Protein AF-A0A4D6T013-F1 (afdb_monomer)

Nearest PDB structures (foldseek):
  8sjc-assembly1_D  TM=8.122E-01  e=5.690E-02  Homo sapiens
  2egd-assembly1_A  TM=7.914E-01  e=1.512E-01  Homo sapiens
  1igv-assembly1_A  TM=7.091E-01  e=9.946E-02  Bos taurus
  2h2k-assembly1_A  TM=7.952E-01  e=2.834E-01  Homo sapiens
  3m0w-assembly2_B  TM=7.584E-01  e=3.039E-01  Homo sapiens

Organism: Coffea canephora (NCBI:txid49390)

Secondary structure (DSSP, 8-state):
--SB-HHHHHHHHHHTTSS-TT----HHHHHHHH-SS-SSSB-HHHHHHHHHHHGGG--

pLDDT: mean 74.15, std 12.38, range [36.53, 88.38]

Structure (mmCIF, N/CA/C/O backbone):
data_AF-A0A4D6T013-F1
#
_entry.id   AF-A0A4D6T013-F1
#
loop_
_atom_site.group_PDB
_atom_site.id
_atom_site.type_symbol
_atom_site.label_atom_id
_atom_site.label_alt_id
_atom_site.label_comp_id
_atom_site.label_asym_id
_atom_site.label_entity_id
_atom_site.label_seq_id
_atom_site.pdbx_PDB_ins_code
_atom_site.Cartn_x
_atom_site.Cartn_y
_atom_site.Cartn_z
_atom_site.occupancy
_atom_site.B_iso_or_equiv
_atom_site.auth_seq_id
_atom_site.auth_comp_id
_atom_site.auth_asym_id
_atom_site.auth_atom_id
_atom_site.pdbx_PDB_model_num
ATOM 1 N N . ASP A 1 1 ? -13.085 -4.762 3.267 1.00 67.75 1 ASP A N 1
ATOM 2 C CA . ASP A 1 1 ? -13.449 -3.458 2.660 1.00 67.75 1 ASP A CA 1
ATOM 3 C C . ASP A 1 1 ? -12.887 -3.299 1.242 1.00 67.75 1 ASP A C 1
ATOM 5 O O . ASP A 1 1 ? -13.266 -2.347 0.579 1.00 67.75 1 ASP A O 1
ATOM 9 N N . GLY A 1 2 ? -12.093 -4.257 0.740 1.00 80.00 2 GLY A N 1
ATOM 10 C CA . GLY A 1 2 ? -11.512 -4.191 -0.609 1.00 80.00 2 GLY A CA 1
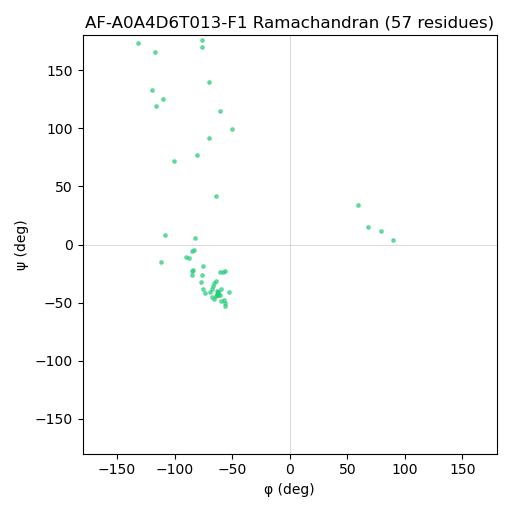ATOM 11 C C . GLY A 1 2 ? -10.153 -3.490 -0.639 1.00 80.00 2 GLY A C 1
ATOM 12 O O . GLY A 1 2 ? -9.586 -3.334 -1.714 1.00 80.00 2 GLY A O 1
ATOM 13 N N . PHE A 1 3 ? -9.643 -3.118 0.535 1.00 83.50 3 PHE A N 1
ATOM 14 C CA . PHE A 1 3 ? -8.346 -2.500 0.743 1.00 83.50 3 PHE A CA 1
ATOM 15 C C . PHE A 1 3 ? -7.477 -3.428 1.591 1.00 83.50 3 PHE A C 1
ATOM 17 O O . PHE A 1 3 ? -7.973 -4.381 2.195 1.00 83.50 3 PHE A O 1
ATOM 24 N N . ILE A 1 4 ? -6.185 -3.137 1.622 1.00 82.62 4 ILE A N 1
ATOM 25 C CA . ILE A 1 4 ? -5.184 -3.802 2.445 1.00 82.62 4 ILE A CA 1
ATOM 26 C C . ILE A 1 4 ? -4.628 -2.760 3.412 1.00 82.62 4 ILE A C 1
ATOM 28 O O . ILE A 1 4 ? -4.072 -1.741 2.994 1.00 82.62 4 ILE A O 1
ATOM 32 N N . SER A 1 5 ? -4.785 -3.005 4.712 1.00 83.44 5 SER A N 1
ATOM 33 C CA . SER A 1 5 ? -4.167 -2.173 5.751 1.00 83.44 5 SER A CA 1
ATOM 34 C C . SER A 1 5 ? -2.670 -2.465 5.910 1.00 83.44 5 SER A C 1
ATOM 36 O O . SER A 1 5 ? -2.154 -3.463 5.405 1.00 83.44 5 SER A O 1
ATOM 38 N N . SER A 1 6 ? -1.957 -1.636 6.680 1.00 79.19 6 SER A N 1
ATOM 39 C CA . SER A 1 6 ? -0.555 -1.881 7.059 1.00 79.19 6 SER A CA 1
ATOM 40 C C . SER A 1 6 ? -0.320 -3.253 7.681 1.00 79.19 6 SER A C 1
ATOM 42 O O . SER A 1 6 ? 0.677 -3.907 7.376 1.00 79.19 6 SER A O 1
ATOM 44 N N . GLU A 1 7 ? -1.233 -3.702 8.534 1.00 81.06 7 GLU A N 1
ATOM 45 C CA . GLU A 1 7 ? -1.131 -4.971 9.258 1.00 81.06 7 GLU A CA 1
ATOM 46 C C . GLU A 1 7 ? -1.419 -6.167 8.339 1.00 81.06 7 GLU A C 1
ATOM 48 O O . GLU A 1 7 ? -0.762 -7.211 8.423 1.00 81.06 7 GLU A O 1
ATOM 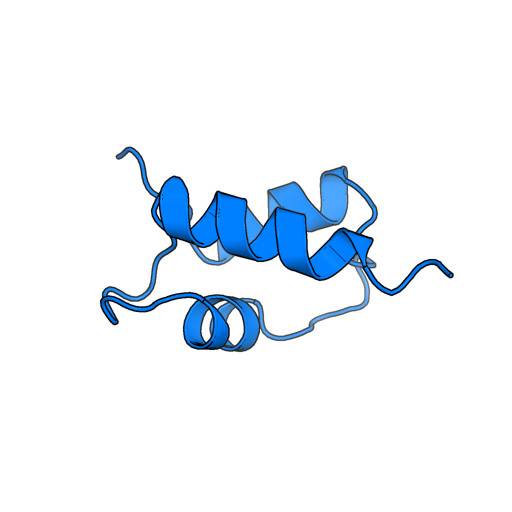53 N N . GLU A 1 8 ? -2.390 -6.013 7.438 1.00 84.31 8 GLU A N 1
ATOM 54 C CA . GLU A 1 8 ? -2.733 -7.023 6.436 1.00 84.31 8 GLU A CA 1
ATOM 55 C C . GLU A 1 8 ? -1.624 -7.162 5.394 1.00 84.31 8 GLU A C 1
ATOM 57 O O . GLU A 1 8 ? -1.248 -8.284 5.048 1.00 84.31 8 GLU A O 1
ATOM 62 N N . LEU A 1 9 ? -1.041 -6.038 4.968 1.00 81.25 9 LEU A N 1
ATOM 63 C CA . LEU A 1 9 ? 0.111 -6.005 4.077 1.00 81.25 9 LEU A CA 1
ATOM 64 C C . LEU A 1 9 ? 1.301 -6.730 4.703 1.00 81.25 9 LEU A C 1
ATOM 66 O O . LEU A 1 9 ? 1.890 -7.603 4.067 1.00 81.25 9 LEU A O 1
ATOM 70 N N . GLN A 1 10 ? 1.620 -6.415 5.961 1.00 78.88 10 GLN A N 1
ATOM 71 C CA . GLN A 1 10 ? 2.699 -7.068 6.699 1.00 78.88 10 GLN A CA 1
ATOM 72 C C . GLN A 1 10 ? 2.484 -8.582 6.762 1.00 78.88 10 GLN A C 1
ATOM 74 O O . GLN A 1 10 ? 3.379 -9.359 6.434 1.00 78.88 10 GLN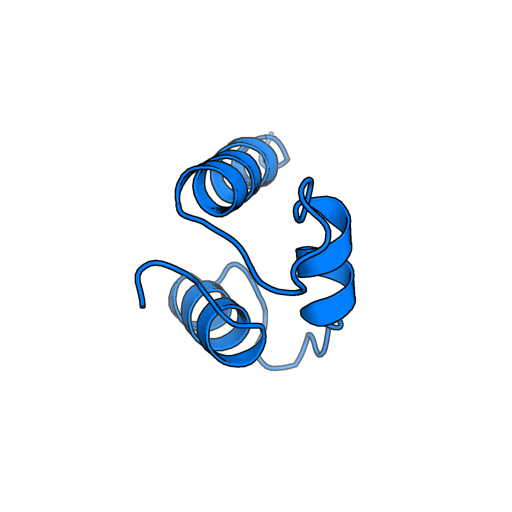 A O 1
ATOM 79 N N . SER A 1 11 ? 1.273 -9.011 7.122 1.00 79.94 11 SER A N 1
ATOM 80 C CA . SER A 1 11 ? 0.928 -10.432 7.185 1.00 79.94 11 SER A CA 1
ATOM 81 C C . SER A 1 11 ? 1.029 -11.120 5.824 1.00 79.94 11 SER A C 1
ATOM 83 O O . SER A 1 11 ? 1.495 -12.257 5.751 1.00 79.94 11 SER A O 1
ATOM 85 N N . ALA A 1 12 ? 0.592 -10.468 4.744 1.00 80.50 12 ALA A N 1
ATOM 86 C CA . ALA A 1 12 ? 0.677 -11.010 3.391 1.00 80.50 12 ALA A CA 1
ATOM 87 C C . ALA A 1 12 ? 2.136 -11.148 2.934 1.00 80.50 12 ALA A C 1
ATOM 89 O O . ALA A 1 12 ? 2.533 -12.210 2.461 1.00 80.50 12 ALA A O 1
ATOM 90 N N . LEU A 1 13 ? 2.953 -10.115 3.141 1.00 77.12 13 LEU A N 1
ATOM 91 C CA . LEU A 1 13 ? 4.363 -10.103 2.756 1.00 77.12 13 LEU A CA 1
ATOM 92 C C . LEU A 1 13 ? 5.211 -11.096 3.566 1.00 77.12 13 LEU A C 1
ATOM 94 O O . LEU A 1 13 ? 6.053 -11.774 2.977 1.00 77.12 13 LEU A O 1
ATOM 98 N N . CYS A 1 14 ? 4.955 -11.252 4.870 1.00 76.94 14 CYS A N 1
ATOM 99 C CA . CYS A 1 14 ? 5.589 -12.300 5.681 1.00 76.94 14 CYS A CA 1
ATOM 100 C C . CYS A 1 14 ? 5.200 -13.702 5.190 1.00 76.94 14 CYS A C 1
ATOM 102 O O . CYS A 1 14 ? 6.059 -14.567 5.036 1.00 76.94 14 CYS A O 1
ATOM 104 N N . LYS A 1 15 ? 3.916 -13.938 4.878 1.00 76.81 15 LYS A N 1
ATOM 105 C CA . LYS A 1 15 ? 3.447 -15.238 4.353 1.00 76.81 15 LYS A CA 1
ATOM 106 C C . LYS A 1 15 ? 4.039 -15.585 2.990 1.00 76.81 15 LYS A C 1
ATOM 108 O O . LYS A 1 15 ? 4.213 -16.762 2.691 1.00 76.81 15 LYS A O 1
ATOM 113 N N . LEU A 1 16 ? 4.319 -14.578 2.169 1.00 74.06 16 LEU A N 1
ATOM 114 C CA . LEU A 1 16 ? 4.946 -14.744 0.859 1.00 74.06 16 LEU A CA 1
ATOM 115 C C . LEU A 1 16 ? 6.478 -14.851 0.941 1.00 74.06 16 LEU A C 1
ATOM 117 O O . LEU A 1 16 ? 7.117 -15.073 -0.083 1.00 74.06 16 LEU A O 1
ATOM 121 N N . GLY A 1 17 ? 7.072 -14.696 2.132 1.00 71.38 17 GLY A N 1
ATOM 122 C CA . GLY A 1 17 ? 8.526 -14.693 2.322 1.00 71.38 17 GLY A CA 1
ATOM 123 C C . GLY A 1 17 ? 9.228 -13.475 1.709 1.00 71.38 17 GLY A C 1
ATOM 124 O O . GLY A 1 17 ? 10.444 -13.492 1.540 1.00 71.38 17 GLY A O 1
ATOM 125 N N . LEU A 1 18 ? 8.470 -12.429 1.360 1.00 70.75 18 LEU A N 1
ATOM 126 C CA . LEU A 1 18 ? 8.980 -11.184 0.773 1.00 70.75 18 LEU A CA 1
ATOM 127 C C . LEU A 1 18 ? 9.461 -10.196 1.846 1.00 70.75 18 LEU A C 1
ATOM 129 O O . LEU A 1 18 ? 10.282 -9.320 1.569 1.00 70.75 18 LEU A O 1
ATOM 133 N N . LEU A 1 19 ? 8.962 -10.343 3.074 1.00 67.44 19 LEU A N 1
ATOM 134 C CA . LEU A 1 19 ? 9.484 -9.686 4.265 1.00 67.44 19 LEU A CA 1
ATOM 135 C C . 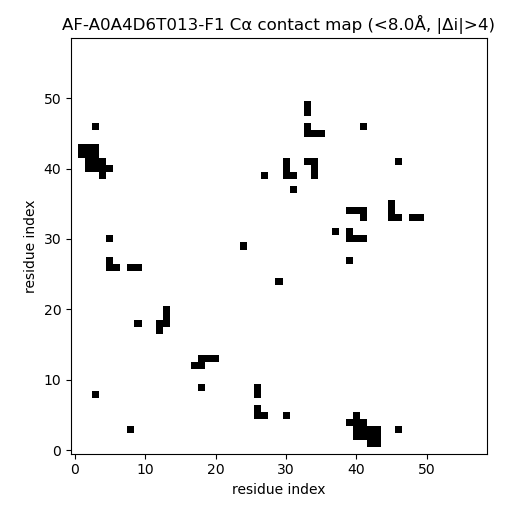LEU A 1 19 ? 9.926 -10.748 5.267 1.00 67.44 19 LEU A C 1
ATOM 137 O O . LEU A 1 19 ? 9.196 -11.696 5.546 1.00 67.44 19 LEU A O 1
ATOM 141 N N . ASP A 1 20 ? 11.124 -10.568 5.812 1.00 60.91 20 ASP A N 1
ATOM 142 C CA . ASP A 1 20 ? 11.583 -11.335 6.966 1.00 60.91 20 ASP A CA 1
ATOM 143 C C . ASP A 1 20 ? 10.777 -10.880 8.199 1.00 60.91 20 ASP A C 1
ATOM 145 O O . ASP A 1 20 ? 10.542 -9.679 8.352 1.00 60.91 20 ASP A O 1
ATOM 149 N N . GLU A 1 21 ? 10.363 -11.789 9.089 1.00 55.53 21 GLU A N 1
ATOM 150 C CA . GLU A 1 21 ? 9.623 -11.434 10.320 1.00 55.53 21 GLU A CA 1
ATOM 151 C C . GLU A 1 21 ? 10.418 -10.452 11.198 1.00 55.53 21 GLU A C 1
ATOM 153 O O . GLU A 1 21 ? 9.854 -9.677 11.972 1.00 55.53 21 GLU A O 1
ATOM 158 N N . GLN A 1 22 ? 11.744 -10.446 11.035 1.00 51.12 22 GLN A N 1
ATOM 159 C CA . GLN A 1 22 ? 12.670 -9.543 11.712 1.00 51.12 22 GLN A CA 1
ATOM 160 C C . GLN A 1 22 ? 12.880 -8.214 10.969 1.00 51.12 22 GLN A C 1
ATOM 162 O O . GLN A 1 22 ? 13.426 -7.251 11.517 1.00 51.12 22 GLN A O 1
ATOM 167 N N . CYS A 1 23 ? 12.415 -8.135 9.723 1.00 52.16 23 CYS A N 1
ATOM 168 C CA . CYS A 1 23 ? 12.342 -6.924 8.932 1.00 52.16 23 CYS A CA 1
ATOM 169 C C . CYS A 1 23 ? 11.095 -6.152 9.367 1.00 52.16 23 CYS A C 1
ATOM 171 O O . CYS A 1 23 ? 10.089 -6.090 8.665 1.00 52.16 23 CYS A O 1
ATOM 173 N N . GLY A 1 24 ? 11.187 -5.489 10.519 1.00 53.19 24 GLY A N 1
ATOM 174 C CA . GLY A 1 24 ? 10.315 -4.371 10.885 1.00 53.19 24 GLY A CA 1
ATOM 175 C C . GLY A 1 24 ? 10.497 -3.174 9.943 1.00 53.19 24 GLY A C 1
ATOM 176 O O . GLY A 1 24 ? 10.601 -2.039 10.400 1.00 53.19 24 GLY A O 1
ATOM 177 N N . LYS A 1 25 ? 10.610 -3.416 8.628 1.00 56.62 25 LYS A N 1
ATOM 178 C CA . LYS A 1 25 ? 10.454 -2.392 7.609 1.00 56.62 25 LYS A CA 1
ATOM 179 C C . LYS A 1 25 ? 9.048 -1.875 7.787 1.00 56.62 25 LYS A C 1
ATOM 181 O O . LYS A 1 25 ? 8.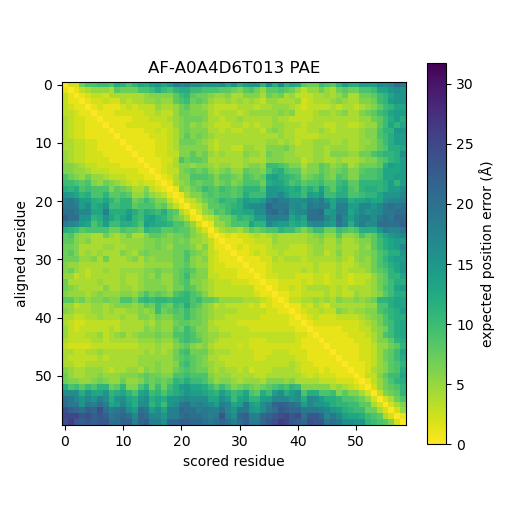074 -2.615 7.671 1.00 56.62 25 LYS A O 1
ATOM 186 N N . ASP A 1 26 ? 9.002 -0.613 8.164 1.00 67.94 26 ASP A N 1
ATOM 187 C CA . ASP A 1 26 ? 7.802 0.136 8.444 1.00 67.94 26 ASP A CA 1
ATOM 188 C C . ASP A 1 26 ? 6.822 -0.047 7.279 1.00 67.94 26 ASP A C 1
ATOM 190 O O . ASP A 1 26 ? 6.981 0.552 6.217 1.00 67.94 26 ASP A O 1
ATOM 194 N N . CYS A 1 27 ? 5.845 -0.946 7.437 1.00 72.88 27 CYS A N 1
ATOM 195 C CA . CYS A 1 27 ? 4.881 -1.248 6.381 1.00 72.88 27 CYS A CA 1
ATOM 196 C C . CYS A 1 27 ? 4.099 0.011 6.005 1.00 72.88 27 CYS A C 1
ATOM 198 O O . CYS A 1 27 ? 3.682 0.133 4.864 1.00 72.88 27 CYS A O 1
ATOM 200 N N . LYS A 1 28 ? 4.005 0.998 6.907 1.00 73.81 28 LYS A N 1
ATOM 201 C CA . LYS A 1 28 ? 3.510 2.341 6.582 1.00 73.81 28 LYS A CA 1
ATOM 202 C C . LYS A 1 28 ? 4.380 3.066 5.568 1.00 73.81 28 LYS A C 1
ATOM 204 O O . LYS A 1 28 ? 3.849 3.700 4.672 1.00 73.81 28 LYS A O 1
ATOM 209 N N . SER A 1 29 ? 5.701 2.965 5.683 1.00 76.31 29 SER A N 1
ATOM 210 C CA . SER A 1 29 ? 6.611 3.531 4.689 1.00 76.31 29 SER A CA 1
ATOM 211 C C . SER A 1 29 ? 6.481 2.812 3.345 1.00 76.31 29 SER A C 1
ATOM 213 O O . SER A 1 29 ? 6.556 3.465 2.313 1.00 76.31 29 SER A O 1
ATOM 215 N N . MET A 1 30 ? 6.239 1.494 3.335 1.00 76.06 30 MET A N 1
ATOM 216 C CA . MET A 1 30 ? 5.948 0.767 2.091 1.00 76.06 30 MET A CA 1
ATOM 217 C C . MET A 1 30 ? 4.606 1.178 1.492 1.00 76.06 30 MET A C 1
ATOM 219 O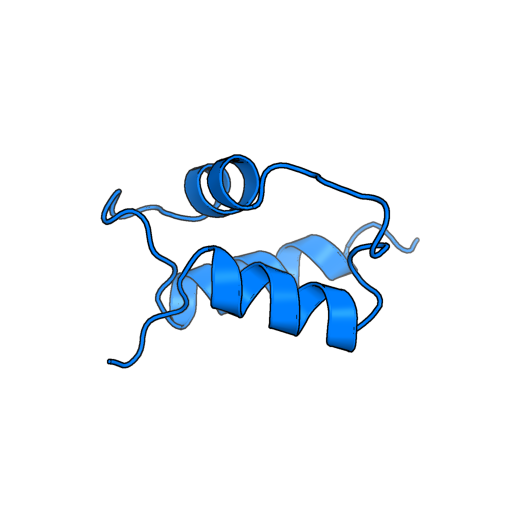 O . MET A 1 30 ? 4.556 1.457 0.301 1.00 76.06 30 MET A O 1
ATOM 223 N N . ILE A 1 31 ? 3.552 1.274 2.305 1.00 79.31 31 ILE A N 1
ATOM 224 C CA . ILE A 1 31 ? 2.244 1.767 1.865 1.00 79.31 31 ILE A CA 1
ATOM 225 C C . ILE A 1 31 ? 2.401 3.156 1.273 1.00 79.31 31 ILE A C 1
ATOM 227 O O . ILE A 1 31 ? 2.084 3.320 0.112 1.00 79.31 31 ILE A O 1
ATOM 231 N N . ASN A 1 32 ? 3.023 4.102 1.977 1.00 81.19 32 ASN A N 1
ATOM 232 C CA . ASN A 1 32 ? 3.211 5.471 1.486 1.00 81.19 32 ASN A CA 1
ATOM 233 C C . ASN A 1 32 ? 3.939 5.581 0.134 1.00 81.19 32 ASN A C 1
ATOM 235 O O . ASN A 1 32 ? 3.830 6.611 -0.523 1.00 81.19 32 ASN A O 1
ATOM 239 N N . VAL A 1 33 ? 4.729 4.581 -0.272 1.00 81.75 33 VAL A N 1
ATOM 240 C CA . VAL A 1 33 ? 5.403 4.584 -1.584 1.00 81.75 33 VAL A CA 1
ATOM 241 C C . VAL A 1 33 ? 4.436 4.241 -2.720 1.00 81.75 33 VAL A C 1
ATOM 243 O O . VAL A 1 33 ? 4.619 4.734 -3.831 1.00 81.75 33 VAL A O 1
ATOM 246 N N . TYR A 1 34 ? 3.433 3.403 -2.453 1.00 82.06 34 TYR A N 1
ATOM 247 C CA . TYR A 1 34 ? 2.493 2.890 -3.457 1.00 82.06 34 TYR A CA 1
ATOM 248 C C . TYR A 1 34 ? 1.061 3.425 -3.288 1.00 82.06 34 TYR A C 1
ATOM 250 O O . TYR A 1 34 ? 0.272 3.330 -4.225 1.00 82.06 34 TYR A O 1
ATOM 258 N N . ASP A 1 35 ? 0.758 4.016 -2.133 1.00 84.75 35 ASP A N 1
ATOM 259 C CA . ASP A 1 35 ? -0.470 4.733 -1.799 1.00 84.75 35 ASP A CA 1
ATOM 260 C C . ASP A 1 35 ? -0.493 6.047 -2.582 1.00 84.75 35 ASP A C 1
ATOM 262 O O . ASP A 1 35 ? 0.081 7.075 -2.203 1.00 84.75 35 ASP A O 1
ATOM 266 N N . THR A 1 36 ? -1.108 5.974 -3.754 1.00 86.31 36 THR A N 1
ATOM 267 C CA . THR A 1 36 ? -1.127 7.068 -4.724 1.00 86.31 36 THR A CA 1
ATOM 268 C C . THR A 1 36 ? -2.259 8.035 -4.402 1.00 86.31 36 THR A C 1
ATOM 270 O O . THR A 1 36 ? -2.194 9.218 -4.745 1.00 86.31 36 THR A O 1
ATOM 273 N N . ASN A 1 37 ? -3.306 7.527 -3.749 1.00 85.56 37 ASN A N 1
ATOM 274 C CA . ASN A 1 37 ? -4.486 8.286 -3.358 1.00 85.56 37 ASN A CA 1
ATOM 275 C C . ASN A 1 37 ? -4.354 8.924 -1.950 1.00 85.56 37 ASN A C 1
ATOM 277 O O . ASN A 1 37 ? -5.137 9.814 -1.610 1.00 85.56 37 ASN A O 1
ATOM 281 N N . SER A 1 38 ? -3.318 8.549 -1.191 1.00 83.12 38 SER A N 1
ATOM 282 C CA . SER A 1 38 ? -3.005 8.988 0.176 1.00 83.12 38 SER A CA 1
ATOM 283 C C . SER A 1 38 ? -4.106 8.693 1.205 1.00 83.12 38 SER A C 1
ATOM 285 O O . SER A 1 38 ? -4.314 9.484 2.133 1.00 83.12 38 SER A O 1
ATOM 287 N N . ASP A 1 39 ? -4.830 7.581 1.053 1.00 84.81 39 ASP A N 1
ATOM 288 C CA . ASP A 1 39 ? -5.864 7.134 1.997 1.00 84.81 39 ASP A CA 1
ATOM 289 C C . ASP A 1 39 ? -5.303 6.321 3.182 1.00 84.81 39 ASP A C 1
ATOM 291 O O . ASP A 1 39 ? -6.026 6.029 4.146 1.00 84.81 39 ASP A O 1
ATOM 295 N N . GLY A 1 40 ? -3.998 6.029 3.160 1.00 83.06 40 GLY A N 1
ATOM 296 C CA . GLY A 1 40 ? -3.278 5.286 4.189 1.00 83.06 40 GLY A CA 1
ATOM 297 C C . GLY A 1 40 ? -3.469 3.772 4.110 1.00 83.06 40 GLY A C 1
ATOM 298 O O . GLY A 1 40 ? -3.120 3.065 5.063 1.00 83.06 40 GLY A O 1
ATOM 299 N N . LYS A 1 41 ? -4.037 3.267 3.016 1.00 85.75 41 LYS A N 1
ATOM 300 C CA . LYS A 1 41 ? -4.235 1.852 2.702 1.00 85.75 41 LYS A CA 1
ATOM 301 C C . LYS A 1 41 ? -3.757 1.588 1.272 1.00 85.75 41 LYS A C 1
ATOM 30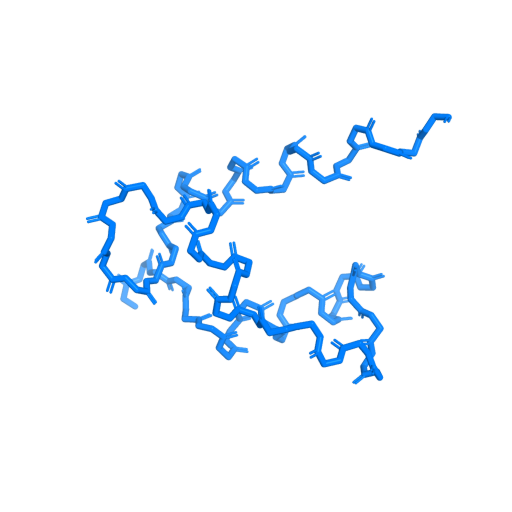3 O O . LYS A 1 41 ? -3.354 2.493 0.560 1.00 85.75 41 LYS A O 1
ATOM 308 N N . LEU A 1 42 ? -3.743 0.317 0.877 1.00 86.62 42 LEU A N 1
ATOM 309 C CA . LEU A 1 42 ? -3.552 -0.055 -0.523 1.00 86.62 42 LEU A CA 1
ATOM 310 C C . LEU A 1 42 ? -4.850 -0.616 -1.072 1.00 86.62 42 LEU A C 1
ATOM 312 O O . LEU A 1 42 ? -5.395 -1.582 -0.528 1.00 86.62 42 LEU A O 1
ATOM 316 N N . ASP A 1 43 ? -5.329 -0.052 -2.168 1.00 88.38 43 ASP A N 1
ATOM 317 C CA . ASP A 1 43 ? -6.346 -0.703 -2.977 1.00 88.38 43 ASP A CA 1
ATOM 318 C C . ASP A 1 43 ? -5.748 -1.846 -3.823 1.00 88.38 43 ASP A C 1
ATOM 320 O O . ASP A 1 43 ? -4.545 -2.132 -3.819 1.00 88.38 43 ASP A O 1
ATOM 324 N N . PHE A 1 44 ? -6.615 -2.562 -4.536 1.00 83.19 44 PHE A N 1
ATOM 325 C CA . PHE A 1 44 ? -6.204 -3.692 -5.366 1.00 83.19 44 PHE A CA 1
ATOM 326 C C . PHE A 1 44 ? -5.199 -3.311 -6.469 1.00 83.19 44 PHE A C 1
ATOM 328 O O . PHE A 1 44 ? -4.288 -4.092 -6.756 1.00 83.19 44 PHE A O 1
ATOM 335 N N . GLU A 1 45 ? -5.352 -2.144 -7.097 1.00 85.31 45 GLU A N 1
ATOM 336 C CA . GLU A 1 45 ? -4.459 -1.681 -8.165 1.00 85.31 45 GLU A CA 1
ATOM 337 C C . GLU A 1 45 ? -3.107 -1.240 -7.593 1.00 85.31 45 GLU A C 1
ATOM 339 O O . GLU A 1 45 ? -2.059 -1.604 -8.133 1.00 85.31 45 GLU A O 1
ATOM 344 N N . GLU A 1 46 ? -3.106 -0.535 -6.463 1.00 87.75 46 GLU A N 1
ATOM 345 C CA . GLU A 1 46 ? -1.888 -0.112 -5.763 1.00 87.75 46 GLU A CA 1
ATOM 346 C C . GLU A 1 46 ? -1.085 -1.318 -5.259 1.00 87.75 46 GLU A C 1
ATOM 348 O O . GLU A 1 46 ? 0.125 -1.416 -5.491 1.00 87.75 46 GLU A O 1
ATOM 353 N N . PHE A 1 47 ? -1.759 -2.304 -4.662 1.00 82.00 47 PHE A N 1
ATOM 354 C CA . PHE A 1 47 ? -1.129 -3.552 -4.232 1.00 82.00 47 PHE A CA 1
ATOM 355 C C . PHE A 1 47 ? -0.557 -4.351 -5.409 1.00 82.00 47 PHE A C 1
ATOM 357 O O . PHE A 1 47 ? 0.560 -4.869 -5.343 1.00 82.00 47 PHE A O 1
ATOM 364 N N . LYS A 1 48 ? -1.294 -4.436 -6.520 1.00 82.50 48 LYS A N 1
ATOM 365 C CA . LYS A 1 48 ? -0.821 -5.101 -7.738 1.00 82.50 48 LYS A CA 1
ATOM 366 C C . LYS A 1 48 ? 0.419 -4.410 -8.302 1.00 82.50 48 LYS A C 1
ATOM 368 O O . LYS A 1 48 ? 1.373 -5.095 -8.667 1.00 82.50 48 LYS A O 1
ATOM 373 N N . ASN A 1 49 ? 0.438 -3.079 -8.338 1.00 83.00 49 ASN A N 1
ATOM 374 C CA . ASN A 1 49 ? 1.615 -2.317 -8.750 1.00 83.00 49 ASN A CA 1
ATOM 375 C C . ASN A 1 49 ? 2.808 -2.603 -7.837 1.00 83.00 49 ASN A C 1
ATOM 377 O O . ASN A 1 49 ? 3.898 -2.858 -8.348 1.00 83.00 49 ASN A O 1
ATOM 381 N N . MET A 1 50 ? 2.607 -2.648 -6.518 1.00 80.12 50 MET A N 1
ATOM 382 C CA . MET A 1 50 ? 3.658 -3.028 -5.573 1.00 80.12 50 MET A CA 1
ATOM 383 C C . MET A 1 50 ? 4.247 -4.409 -5.903 1.00 80.12 50 MET A C 1
ATOM 385 O O . MET A 1 50 ? 5.466 -4.531 -6.027 1.00 80.12 50 MET A O 1
ATOM 389 N N . MET A 1 51 ? 3.405 -5.432 -6.101 1.00 77.75 51 MET A N 1
ATOM 390 C CA . MET A 1 51 ? 3.873 -6.795 -6.399 1.00 77.75 51 MET A CA 1
ATOM 391 C C . MET A 1 51 ? 4.634 -6.885 -7.730 1.00 77.75 51 MET A C 1
ATOM 393 O O . MET A 1 51 ? 5.670 -7.544 -7.809 1.00 77.75 51 MET A O 1
ATOM 397 N N . LEU A 1 52 ? 4.169 -6.173 -8.761 1.00 78.00 52 LEU A N 1
ATOM 398 C CA . LEU A 1 52 ? 4.828 -6.137 -10.072 1.00 78.00 52 LEU A CA 1
ATOM 399 C C . LEU A 1 52 ? 6.214 -5.477 -10.025 1.00 78.00 52 LEU A C 1
ATOM 401 O O . LEU A 1 52 ? 7.106 -5.874 -10.772 1.00 78.00 52 LEU A O 1
ATOM 405 N N . HIS A 1 53 ? 6.414 -4.484 -9.155 1.00 69.62 53 HIS A N 1
ATOM 406 C CA . HIS A 1 53 ? 7.704 -3.804 -9.017 1.00 69.62 53 HIS A CA 1
ATOM 407 C C . HIS A 1 53 ? 8.674 -4.552 -8.084 1.00 69.62 53 HIS A C 1
ATOM 409 O O . HIS A 1 53 ? 9.886 -4.378 -8.215 1.00 69.62 53 HIS A O 1
ATOM 415 N N . SER A 1 54 ? 8.183 -5.419 -7.186 1.00 62.47 54 SER A N 1
ATOM 416 C CA . SER A 1 54 ? 9.037 -6.220 -6.294 1.00 62.47 54 SER A CA 1
ATOM 417 C C . SER A 1 54 ? 9.729 -7.411 -6.969 1.00 62.47 54 SER A C 1
ATOM 419 O O . SER A 1 54 ? 10.819 -7.781 -6.536 1.00 62.47 54 SER A O 1
ATOM 421 N N . ASP A 1 55 ? 9.166 -7.965 -8.048 1.00 54.91 55 ASP A N 1
ATOM 422 C CA . ASP A 1 55 ? 9.769 -9.101 -8.770 1.00 54.91 55 ASP A CA 1
ATOM 423 C C . ASP A 1 55 ? 10.974 -8.697 -9.639 1.00 54.91 55 ASP A C 1
ATOM 425 O O . ASP A 1 55 ? 11.816 -9.527 -9.983 1.00 54.91 55 ASP A O 1
ATOM 429 N N . SER A 1 56 ? 11.122 -7.409 -9.967 1.00 53.69 56 SER A N 1
ATOM 430 C CA . SER A 1 56 ? 12.132 -6.961 -10.933 1.00 53.69 56 SER A CA 1
ATOM 431 C C . SER A 1 56 ? 13.550 -6.782 -10.361 1.00 53.69 56 SER A C 1
ATOM 433 O O . SER A 1 56 ? 14.427 -6.320 -11.090 1.00 53.69 56 SER A O 1
ATOM 435 N N . GLN A 1 5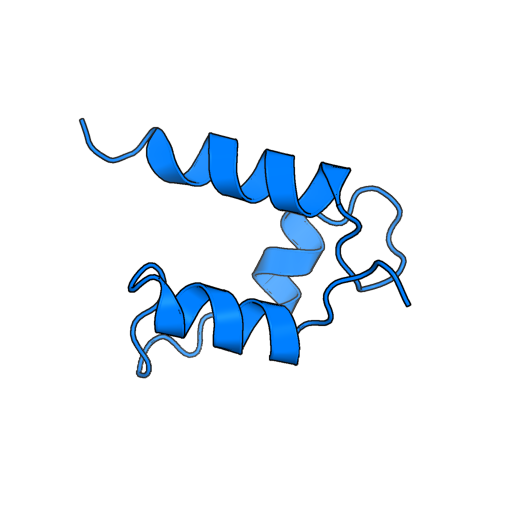7 ? 13.803 -7.138 -9.094 1.00 48.66 57 GLN A N 1
ATOM 436 C CA . GLN A 1 57 ? 15.148 -7.098 -8.486 1.00 48.66 57 GLN A CA 1
ATOM 437 C C . GLN A 1 57 ? 15.782 -8.477 -8.244 1.00 48.66 57 GLN A C 1
ATOM 439 O O . GLN A 1 57 ? 16.851 -8.554 -7.641 1.00 48.66 57 GLN A O 1
ATOM 444 N N . ILE A 1 58 ? 15.175 -9.561 -8.740 1.00 43.38 58 ILE A N 1
ATOM 445 C CA . ILE A 1 58 ? 15.814 -10.883 -8.787 1.00 43.38 58 ILE A CA 1
ATOM 446 C C . ILE A 1 58 ? 16.329 -11.121 -10.215 1.00 43.38 58 ILE A C 1
ATOM 448 O O . ILE A 1 58 ? 15.751 -11.888 -10.982 1.00 43.38 58 ILE A O 1
ATOM 452 N N . ALA A 1 59 ? 17.396 -10.416 -10.589 1.00 36.53 59 ALA A N 1
ATOM 453 C CA . ALA A 1 59 ? 18.196 -10.699 -11.780 1.00 36.53 59 ALA A CA 1
ATOM 454 C C . ALA A 1 59 ? 19.682 -10.648 -11.422 1.00 36.53 59 ALA A C 1
ATOM 456 O O . ALA A 1 59 ? 20.079 -9.692 -10.717 1.00 36.53 59 ALA A O 1
#

Solvent-accessible surface area (backbone atoms only — not comparable to full-atom values): 3597 Å² total; per-residue (Å²): 137,75,59,38,46,49,68,54,46,47,52,50,32,41,75,69,66,77,34,55,92,84,55,77,64,54,41,60,62,55,40,62,75,46,29,82,84,70,81,78,39,28,44,65,67,35,47,49,51,49,56,62,63,63,62,75,73,80,122

Radius of gyration: 11.07 Å; Cα contacts (8 Å, |Δi|>4): 46; chains: 1; bounding box: 32×24×24 Å

Foldseek 3Di:
DQWAALVNQVVVCVVVVVDDPPPPPPSQVVCVVQVPVPPRIGHPVSVVVSVVVSVVPPD

InterPro domains:
  IPR002048 EF-hand domain [PF00036] (26-51)
  IPR002048 EF-hand domain [PF13202] (1-11)
  IPR002048 EF-hand domain [PS50222] (1-19)
  IPR002048 EF-hand domain [PS50222] (22-57)
  IPR002048 EF-hand domain [S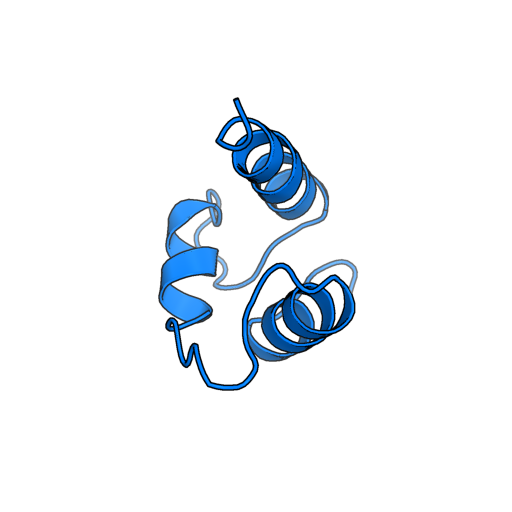M00054] (26-54)
  IPR002048 EF-hand domain [cd00051] (1-51)
  IPR011992 EF-hand domain pair [SSF47473] (1-51)
  IPR018247 EF-Hand 1, calcium-binding site [PS00018] (35-47)
  IPR039647 EF-hand domain pair protein CML-like [PTHR10891] (1-51)

Mean predicted aligned error: 7.05 Å

Sequence (59 aa):
DGFISSEELQSALCKLGLLDEQCGKDCKSMINVYDTNSDGKLDFEEFKNMMLHSDSQIA